Protein AF-A0A3B8QGG7-F1 (afdb_monomer_lite)

Sequence (63 aa):
MTGIVRFGLVALAVLMACPKANAQSSYQTGQNASPAYEGWEENEDGSFNMVFGYMNRNWLEEL

Structure (mmCIF, N/CA/C/O backbone):
data_AF-A0A3B8QGG7-F1
#
_entry.id   AF-A0A3B8QGG7-F1
#
loop_
_atom_site.group_PDB
_atom_site.id
_atom_site.type_symbol
_atom_site.label_atom_id
_atom_site.label_alt_id
_atom_site.label_comp_id
_atom_site.label_asym_id
_atom_site.label_entity_id
_atom_site.label_seq_id
_atom_site.pdbx_PDB_ins_code
_atom_site.Cartn_x
_atom_site.Cartn_y
_atom_site.Cartn_z
_atom_site.occupancy
_atom_site.B_iso_or_equiv
_atom_site.auth_seq_id
_atom_site.auth_comp_id
_atom_site.auth_asym_id
_atom_site.auth_atom_id
_atom_site.pdbx_PDB_model_num
ATOM 1 N N . MET A 1 1 ? -6.115 -15.123 -57.935 1.00 60.25 1 MET A N 1
ATOM 2 C CA . MET A 1 1 ? -4.972 -14.356 -57.377 1.00 60.25 1 MET A CA 1
ATOM 3 C C . MET A 1 1 ? -5.418 -13.054 -56.704 1.00 60.25 1 MET A C 1
ATOM 5 O O . MET A 1 1 ? -4.963 -12.772 -55.607 1.00 60.25 1 MET A O 1
ATOM 9 N N . THR A 1 2 ? -6.368 -12.304 -57.268 1.00 68.88 2 THR A N 1
ATOM 10 C CA . THR A 1 2 ? -6.900 -11.041 -56.706 1.00 68.88 2 THR A CA 1
ATOM 11 C C . THR A 1 2 ? -7.676 -11.172 -55.385 1.00 68.88 2 THR A C 1
ATOM 13 O O . THR A 1 2 ? -7.592 -10.279 -54.548 1.00 68.88 2 THR A O 1
ATOM 16 N N . GLY A 1 3 ? -8.406 -12.271 -55.161 1.00 67.81 3 GLY A N 1
ATOM 17 C CA . GLY A 1 3 ? -9.179 -12.482 -53.924 1.00 67.81 3 GLY A CA 1
ATOM 18 C C . GLY A 1 3 ? -8.315 -12.697 -52.676 1.00 67.81 3 GLY A C 1
ATOM 19 O O . GLY A 1 3 ? -8.580 -12.100 -51.640 1.00 67.81 3 GLY A O 1
ATOM 20 N N . ILE A 1 4 ? -7.238 -13.478 -52.800 1.00 78.44 4 ILE A N 1
ATOM 21 C CA . ILE A 1 4 ? -6.302 -13.782 -51.703 1.00 78.44 4 ILE A CA 1
ATOM 22 C C . ILE A 1 4 ? -5.557 -12.520 -51.255 1.00 78.44 4 ILE A C 1
ATOM 24 O O . ILE A 1 4 ? -5.439 -12.261 -50.063 1.00 78.44 4 ILE A O 1
ATOM 28 N N . VAL A 1 5 ? -5.117 -11.692 -52.209 1.00 80.00 5 VAL A N 1
ATOM 29 C CA . VAL A 1 5 ? -4.428 -10.425 -51.916 1.00 80.00 5 VAL A CA 1
ATOM 30 C C . VAL A 1 5 ? -5.359 -9.441 -51.203 1.00 80.00 5 VAL A C 1
ATOM 32 O O . VAL A 1 5 ? -4.957 -8.810 -50.232 1.00 80.00 5 VAL A O 1
ATOM 35 N N . ARG A 1 6 ? -6.628 -9.347 -51.627 1.00 79.88 6 ARG A N 1
ATOM 36 C CA . ARG A 1 6 ? -7.632 -8.512 -50.948 1.00 79.88 6 ARG A CA 1
ATOM 37 C C . ARG A 1 6 ? -7.926 -8.998 -49.532 1.00 79.88 6 ARG A C 1
ATOM 39 O O . ARG A 1 6 ? -7.989 -8.180 -48.624 1.00 79.88 6 ARG A O 1
ATOM 46 N N . PHE A 1 7 ? -8.052 -10.309 -49.337 1.00 83.88 7 PHE A N 1
ATOM 47 C CA . PHE A 1 7 ? -8.260 -10.884 -48.008 1.00 83.88 7 PHE A CA 1
ATOM 48 C C . PHE A 1 7 ? -7.065 -10.626 -47.082 1.00 83.88 7 PHE A C 1
ATOM 50 O O . PHE A 1 7 ? -7.252 -10.221 -45.939 1.00 83.88 7 PHE A O 1
ATOM 57 N N . GLY A 1 8 ? -5.839 -10.780 -47.596 1.00 87.44 8 GLY A N 1
ATOM 58 C CA . GLY A 1 8 ? -4.614 -10.475 -46.855 1.00 87.44 8 GLY A CA 1
ATOM 59 C C . GLY A 1 8 ? -4.508 -9.002 -46.456 1.00 87.44 8 GLY A C 1
ATOM 60 O O . GLY A 1 8 ? -4.157 -8.699 -45.319 1.00 87.44 8 GLY A O 1
ATOM 61 N N . LEU A 1 9 ? -4.878 -8.081 -47.352 1.00 90.81 9 LEU A N 1
ATOM 62 C CA . LEU A 1 9 ? -4.895 -6.644 -47.058 1.00 90.81 9 LEU A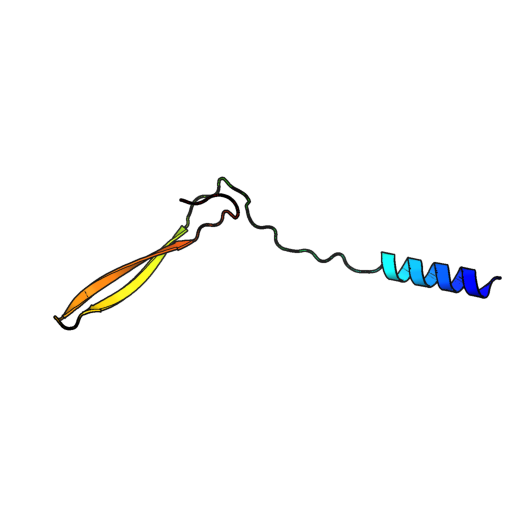 CA 1
ATOM 63 C C . LEU A 1 9 ? -5.937 -6.276 -45.996 1.00 90.81 9 LEU A C 1
ATOM 65 O O . LEU A 1 9 ? -5.644 -5.477 -45.111 1.00 90.81 9 LEU A O 1
ATOM 69 N N . VAL A 1 10 ? -7.130 -6.877 -46.049 1.00 90.69 10 VAL A N 1
ATOM 70 C CA . VAL A 1 10 ? -8.173 -6.657 -45.035 1.00 90.69 10 VAL A CA 1
ATOM 71 C C . VAL A 1 10 ? -7.738 -7.215 -43.679 1.00 90.69 10 VAL A C 1
ATOM 73 O O . VAL A 1 10 ? -7.862 -6.520 -42.675 1.00 90.69 10 VAL A O 1
ATOM 76 N N . ALA A 1 11 ? -7.166 -8.420 -43.636 1.00 87.81 11 ALA A N 1
ATOM 77 C CA . ALA A 1 11 ? -6.659 -9.005 -42.395 1.00 87.81 11 ALA A CA 1
ATOM 78 C C . ALA A 1 11 ? -5.547 -8.146 -41.764 1.00 87.81 11 ALA A C 1
ATOM 80 O O . ALA A 1 11 ? -5.562 -7.897 -40.559 1.00 87.81 11 ALA A O 1
ATOM 81 N N . LEU A 1 12 ? -4.621 -7.629 -42.578 1.00 87.56 12 LEU A N 1
ATOM 82 C CA . LEU A 1 12 ? -3.564 -6.734 -42.111 1.00 87.56 12 LEU A CA 1
ATOM 83 C C . LEU A 1 12 ? -4.125 -5.399 -41.594 1.00 87.56 12 LEU A C 1
ATOM 85 O O . LEU A 1 12 ? -3.680 -4.907 -40.558 1.00 87.56 12 LEU A O 1
ATOM 89 N N . ALA A 1 13 ? -5.125 -4.834 -42.275 1.00 89.44 13 ALA A N 1
ATOM 90 C CA . ALA A 1 13 ? -5.792 -3.613 -41.833 1.00 89.44 13 ALA A CA 1
ATOM 91 C C . ALA A 1 13 ? -6.503 -3.799 -40.481 1.00 89.44 13 ALA A C 1
ATOM 93 O O . ALA A 1 13 ? -6.406 -2.927 -39.621 1.00 89.44 13 ALA A O 1
ATOM 94 N N . VAL A 1 14 ? -7.155 -4.947 -40.259 1.00 87.94 14 VAL A N 1
ATOM 95 C CA . VAL A 1 14 ? -7.807 -5.277 -38.978 1.00 87.94 14 VAL A CA 1
ATOM 96 C C . VAL A 1 14 ? -6.786 -5.401 -37.844 1.00 87.94 14 VAL A C 1
ATOM 98 O O . VAL A 1 14 ? -7.016 -4.872 -36.760 1.00 87.94 14 VAL A O 1
ATOM 101 N N . LEU A 1 15 ? -5.633 -6.032 -38.089 1.00 85.44 15 LEU A N 1
ATOM 102 C CA . LEU A 1 15 ? -4.564 -6.141 -37.089 1.00 85.44 15 LEU A CA 1
ATOM 103 C C . LEU A 1 15 ? -3.980 -4.773 -36.710 1.00 85.44 15 LEU A C 1
ATOM 105 O O . LEU A 1 15 ? -3.710 -4.525 -35.538 1.00 85.44 15 LEU A O 1
ATOM 109 N N . MET A 1 16 ? -3.817 -3.873 -37.684 1.00 84.94 16 MET A N 1
ATOM 110 C CA . MET A 1 16 ? -3.297 -2.523 -37.440 1.00 84.94 16 MET A CA 1
ATOM 111 C C . MET A 1 16 ? -4.318 -1.574 -36.798 1.00 84.94 16 MET A C 1
ATOM 113 O O . MET A 1 16 ? -3.921 -0.617 -36.138 1.00 84.94 16 MET A O 1
ATOM 117 N N . ALA A 1 17 ? -5.617 -1.832 -36.969 1.00 84.94 17 ALA A N 1
ATOM 118 C CA . ALA A 1 17 ? -6.691 -1.055 -36.352 1.00 84.94 17 ALA A CA 1
ATOM 119 C C . ALA A 1 17 ? -6.994 -1.474 -34.901 1.00 84.94 17 ALA A C 1
ATOM 121 O O . ALA A 1 17 ? -7.829 -0.848 -34.247 1.00 84.94 17 ALA A O 1
ATOM 122 N N . CYS A 1 18 ? -6.341 -2.521 -34.386 1.00 79.62 18 CYS A N 1
ATOM 123 C CA . CYS A 1 18 ? -6.573 -2.989 -33.027 1.00 79.62 18 CYS A CA 1
ATOM 124 C C . CYS A 1 18 ? -6.050 -1.955 -32.005 1.00 79.62 18 CYS A C 1
ATOM 126 O O . CYS A 1 18 ? -4.878 -1.563 -32.078 1.00 79.62 18 CYS A O 1
ATOM 128 N N . PRO A 1 19 ? -6.877 -1.487 -31.051 1.00 79.88 19 PRO A N 1
ATOM 129 C CA . PRO A 1 19 ? -6.427 -0.547 -30.034 1.00 79.88 19 PRO A CA 1
ATOM 130 C C . PRO A 1 19 ? -5.357 -1.199 -29.155 1.00 79.88 19 PRO A C 1
ATOM 132 O O . PRO A 1 19 ? -5.504 -2.331 -28.695 1.00 79.88 19 PRO A O 1
ATOM 135 N N . LYS A 1 20 ? -4.267 -0.471 -28.897 1.00 77.50 20 L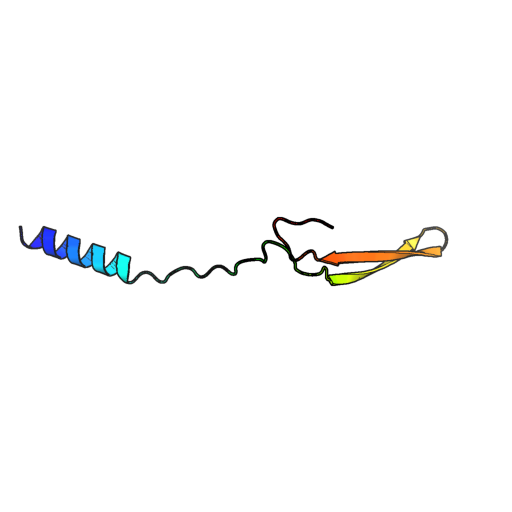YS A N 1
ATOM 136 C CA . LYS A 1 20 ? -3.235 -0.928 -27.961 1.00 77.50 20 LYS A CA 1
ATOM 137 C C . LYS A 1 20 ? -3.826 -0.955 -26.555 1.00 77.50 20 LYS A C 1
ATOM 139 O O . LYS A 1 20 ? -4.320 0.067 -26.081 1.00 77.50 20 LYS A O 1
ATOM 144 N N . ALA A 1 21 ? -3.743 -2.102 -25.886 1.00 78.12 21 ALA A N 1
ATOM 145 C CA . ALA A 1 21 ? -4.053 -2.185 -24.468 1.00 78.12 21 ALA A CA 1
ATOM 146 C C . ALA A 1 21 ? -3.051 -1.318 -23.694 1.00 78.12 21 ALA A C 1
ATOM 148 O O . ALA A 1 21 ? -1.840 -1.514 -23.803 1.00 78.12 21 ALA A O 1
ATOM 149 N N . ASN A 1 22 ? -3.558 -0.340 -22.948 1.00 78.88 22 ASN A N 1
ATOM 150 C CA . ASN A 1 22 ? -2.752 0.487 -22.061 1.00 78.88 22 ASN A CA 1
ATOM 151 C C . ASN A 1 22 ? -2.912 -0.072 -20.647 1.00 78.88 22 ASN A C 1
ATOM 153 O O . ASN A 1 22 ? -3.983 0.045 -20.054 1.00 78.88 22 ASN A O 1
ATOM 157 N N . ALA A 1 23 ? -1.877 -0.741 -20.145 1.00 80.50 23 ALA A N 1
ATOM 158 C CA . ALA A 1 23 ? -1.825 -1.166 -18.754 1.00 80.50 23 ALA A CA 1
ATOM 159 C C . ALA A 1 23 ? -1.197 -0.048 -17.917 1.00 80.50 23 ALA A C 1
ATOM 161 O O . ALA A 1 23 ? -0.255 0.611 -18.358 1.00 80.50 23 ALA A O 1
ATOM 162 N N . GLN A 1 24 ? -1.703 0.160 -16.703 1.00 80.50 24 GLN A N 1
ATOM 163 C CA . GLN A 1 24 ? -1.076 1.088 -15.773 1.00 80.50 24 GLN A CA 1
ATOM 164 C C . GLN A 1 24 ? 0.170 0.421 -15.180 1.00 80.50 24 GLN A C 1
ATOM 166 O O . GLN A 1 24 ? 0.063 -0.551 -14.434 1.00 80.50 24 GLN A O 1
ATOM 171 N N . SER A 1 25 ? 1.353 0.914 -15.543 1.00 83.00 25 SER A N 1
ATOM 172 C CA . SER A 1 25 ? 2.617 0.415 -14.997 1.00 83.00 25 SER A CA 1
ATOM 173 C C . SER A 1 25 ? 2.775 0.826 -13.533 1.00 83.00 25 SER A C 1
ATOM 175 O O . SER A 1 25 ? 2.561 1.990 -13.194 1.00 83.00 25 SER A O 1
ATOM 177 N N . SER A 1 26 ? 3.183 -0.113 -12.676 1.00 88.75 26 SER A N 1
ATOM 178 C CA . SER A 1 26 ? 3.595 0.203 -11.304 1.00 88.75 26 SER A CA 1
ATOM 179 C C . SER A 1 26 ? 5.016 0.770 -11.268 1.00 88.75 26 SER A C 1
ATOM 181 O O . SER A 1 26 ? 5.817 0.546 -12.185 1.00 88.75 26 SER A O 1
ATOM 183 N N . TYR A 1 27 ? 5.353 1.464 -10.183 1.00 93.31 27 TYR A N 1
ATOM 184 C CA . TYR A 1 27 ? 6.725 1.877 -9.918 1.00 93.31 27 TYR A CA 1
ATOM 185 C C . TYR A 1 27 ? 7.593 0.652 -9.627 1.00 93.31 27 TYR A C 1
ATOM 187 O O . TYR A 1 27 ? 7.181 -0.266 -8.919 1.00 93.31 27 TYR A O 1
ATOM 195 N N . GLN A 1 28 ? 8.798 0.623 -10.194 1.00 94.00 28 GLN A N 1
ATOM 196 C CA . GLN A 1 28 ? 9.719 -0.491 -9.973 1.00 94.00 28 GLN A CA 1
ATOM 197 C C . GLN A 1 28 ? 10.389 -0.375 -8.599 1.00 94.00 28 GLN A C 1
ATOM 199 O O . GLN A 1 28 ? 10.345 -1.334 -7.833 1.00 94.00 28 GLN A O 1
ATOM 204 N N . THR A 1 29 ? 10.953 0.797 -8.288 1.00 95.38 29 THR A N 1
ATOM 205 C CA . THR A 1 29 ? 11.724 1.091 -7.067 1.00 95.38 29 THR A CA 1
ATOM 206 C C . THR A 1 29 ? 11.657 2.586 -6.704 1.00 95.38 29 THR A C 1
ATOM 208 O O . THR A 1 29 ? 11.180 3.412 -7.498 1.00 95.38 29 THR A O 1
ATOM 211 N N . GLY A 1 30 ? 12.167 2.950 -5.521 1.00 94.81 30 GLY A N 1
ATOM 212 C CA . GLY A 1 30 ? 12.459 4.334 -5.129 1.00 94.81 30 GLY A CA 1
ATOM 213 C C . GLY A 1 30 ? 11.262 5.220 -4.765 1.00 94.81 30 GLY A C 1
ATOM 214 O O . GLY A 1 30 ? 11.437 6.423 -4.571 1.00 94.81 30 GLY A O 1
ATOM 215 N N . GLN A 1 31 ? 10.046 4.674 -4.683 1.00 95.25 31 GLN A N 1
ATOM 216 C CA . GLN A 1 31 ? 8.905 5.382 -4.096 1.00 95.25 31 GLN A CA 1
ATOM 217 C C . GLN A 1 31 ? 8.874 5.205 -2.577 1.00 95.25 31 GLN A C 1
ATOM 219 O O . GLN A 1 31 ? 9.282 4.175 -2.050 1.00 95.25 31 GLN A O 1
ATOM 224 N N . ASN A 1 32 ? 8.304 6.176 -1.865 1.00 94.75 32 ASN A N 1
ATOM 225 C CA . ASN A 1 32 ? 8.020 6.031 -0.439 1.00 94.75 32 ASN A CA 1
ATOM 226 C C . ASN A 1 32 ? 6.844 5.071 -0.191 1.00 94.75 32 ASN A C 1
ATOM 228 O O . ASN A 1 32 ? 5.933 4.960 -1.021 1.00 94.75 32 ASN A O 1
ATOM 232 N N . ALA A 1 33 ? 6.792 4.472 0.999 1.00 94.12 33 ALA A N 1
ATOM 233 C CA . ALA A 1 33 ? 5.574 3.829 1.485 1.00 94.12 33 ALA A CA 1
ATOM 234 C C . ALA A 1 33 ? 4.546 4.847 1.980 1.00 94.12 33 ALA A C 1
ATOM 236 O O . ALA A 1 33 ? 4.878 5.964 2.389 1.00 94.12 33 ALA A O 1
ATOM 237 N N . SER A 1 34 ? 3.278 4.447 1.928 1.00 95.94 34 SER A N 1
ATOM 238 C CA . SER A 1 34 ? 2.171 5.203 2.506 1.00 95.94 34 SER A CA 1
ATOM 239 C C . SER A 1 34 ? 1.703 4.515 3.785 1.00 95.94 34 SER A C 1
ATOM 241 O O . SER A 1 34 ? 1.233 3.386 3.682 1.00 95.94 34 SER A O 1
ATOM 243 N N . PRO A 1 35 ? 1.791 5.149 4.964 1.00 96.69 35 PRO A N 1
ATOM 244 C CA . PRO A 1 35 ? 1.264 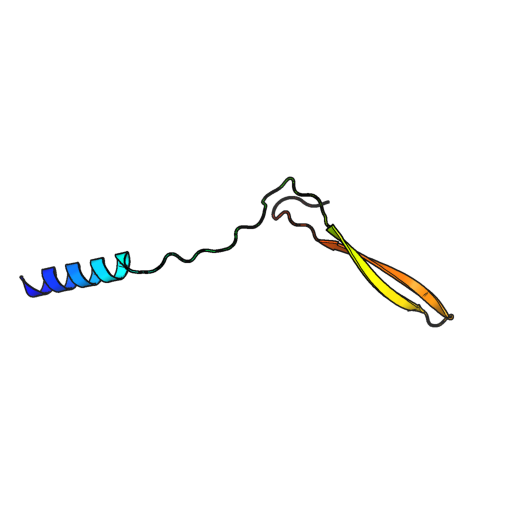4.564 6.191 1.00 96.69 35 PRO A CA 1
ATOM 245 C C . PRO A 1 35 ? -0.269 4.531 6.165 1.00 96.69 35 PRO A C 1
ATOM 247 O O . PRO A 1 35 ? -0.904 5.394 5.551 1.00 96.69 35 PRO A O 1
ATOM 250 N N . ALA A 1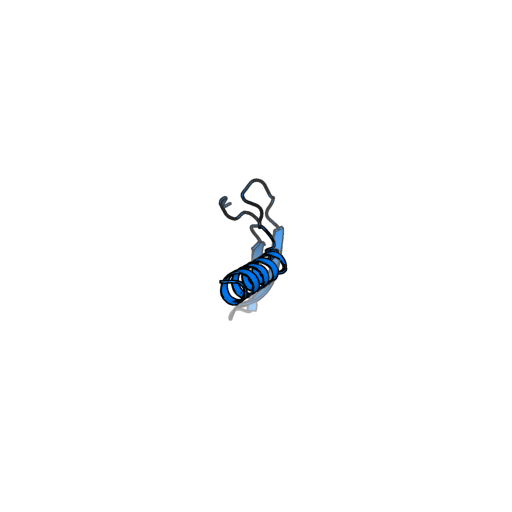 36 ? -0.851 3.557 6.859 1.00 97.56 36 ALA A N 1
ATOM 251 C CA . ALA A 1 36 ? -2.288 3.420 7.046 1.00 97.56 36 ALA A CA 1
ATOM 252 C C . ALA A 1 36 ? -2.603 3.140 8.518 1.00 97.56 36 ALA A C 1
ATOM 254 O O . ALA A 1 36 ? -1.984 2.280 9.141 1.00 97.56 36 ALA A O 1
ATOM 255 N N . TYR A 1 37 ? -3.575 3.869 9.062 1.00 97.50 37 TYR A N 1
ATOM 256 C CA . TYR A 1 37 ? -4.252 3.461 10.286 1.00 97.50 37 TYR A CA 1
ATOM 257 C C . TYR A 1 37 ? -5.459 2.621 9.883 1.00 97.50 37 TYR A C 1
ATOM 259 O O . TYR A 1 37 ? -6.341 3.114 9.178 1.00 97.50 37 TYR A O 1
ATOM 267 N N . GLU A 1 38 ? -5.469 1.357 10.289 1.00 98.06 38 GLU A N 1
ATOM 268 C CA . GLU A 1 38 ? -6.474 0.383 9.850 1.00 98.06 38 GLU A CA 1
ATOM 269 C C . GLU A 1 38 ? -7.599 0.207 10.873 1.00 98.06 38 GLU A C 1
ATOM 271 O O . GLU A 1 38 ? -8.630 -0.388 10.570 1.00 98.06 38 GLU A O 1
ATOM 276 N N . GLY A 1 39 ? -7.443 0.801 12.058 1.00 98.25 39 GLY A N 1
ATOM 277 C CA . GLY A 1 39 ? -8.456 0.818 13.100 1.00 98.25 39 GLY A CA 1
ATOM 278 C C . GLY A 1 39 ? -7.918 0.311 14.426 1.00 98.25 39 GLY A C 1
ATOM 279 O O . GLY A 1 39 ? -6.722 0.386 14.726 1.00 98.25 39 GLY A O 1
ATOM 280 N N . TRP A 1 40 ? -8.834 -0.160 15.255 1.00 98.25 40 TRP A N 1
ATOM 281 C CA . TRP A 1 40 ? -8.526 -0.704 16.561 1.00 98.25 40 TRP A CA 1
ATOM 282 C C . TRP A 1 40 ? -9.395 -1.923 16.839 1.00 98.25 40 TRP A C 1
ATOM 284 O O . TRP A 1 40 ? -10.499 -2.047 16.310 1.00 98.25 40 TRP A O 1
ATOM 294 N N . GLU A 1 41 ? -8.879 -2.805 17.679 1.00 98.19 41 GLU A N 1
ATOM 295 C CA . GLU A 1 41 ? -9.548 -4.028 18.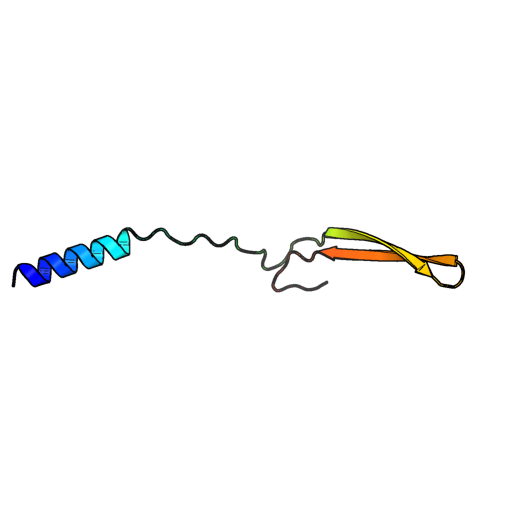110 1.00 98.19 41 GLU A CA 1
ATOM 296 C C . GLU A 1 41 ? -9.659 -4.000 19.633 1.00 98.19 41 GLU A C 1
ATOM 298 O O . GLU A 1 41 ? -8.690 -3.660 20.312 1.00 98.19 41 GLU A O 1
ATOM 303 N N . GLU A 1 42 ? -10.836 -4.320 20.169 1.00 98.06 42 GLU A N 1
ATOM 304 C CA . GLU A 1 42 ? -11.030 -4.499 21.610 1.00 98.06 42 GLU A CA 1
ATOM 305 C C . GLU A 1 42 ? -10.646 -5.923 22.005 1.00 98.06 42 GLU A C 1
ATOM 307 O O . GLU A 1 42 ? -11.075 -6.894 21.379 1.00 98.06 42 GLU A O 1
ATOM 312 N N . ASN A 1 43 ? -9.836 -6.040 23.049 1.00 98.25 43 ASN A N 1
ATOM 313 C CA . ASN A 1 43 ? -9.430 -7.307 23.633 1.00 98.25 43 ASN A CA 1
ATOM 314 C C . ASN A 1 43 ? -10.461 -7.767 24.680 1.00 98.25 43 ASN A C 1
ATOM 316 O O . ASN A 1 43 ? -11.215 -6.966 25.230 1.00 98.25 43 ASN A O 1
ATOM 320 N N . GLU A 1 44 ? -10.459 -9.058 25.024 1.00 98.12 44 GLU A N 1
ATOM 321 C CA . GLU A 1 44 ? -11.381 -9.620 26.031 1.00 98.12 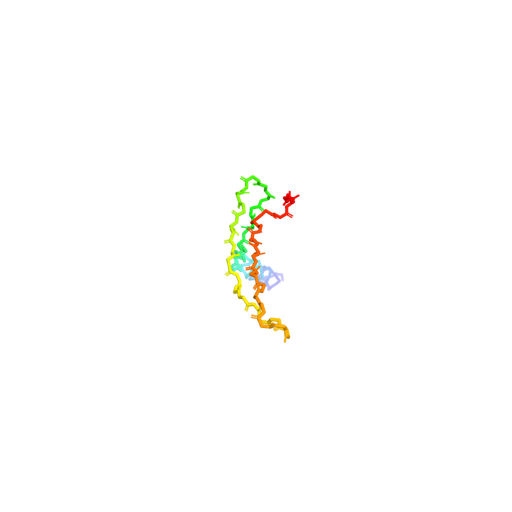44 GLU A CA 1
ATOM 322 C C . GLU A 1 44 ? -11.229 -8.989 27.428 1.00 98.12 44 GLU A C 1
ATOM 324 O O . GLU A 1 44 ? -12.163 -9.011 28.229 1.00 98.12 44 GLU A O 1
ATOM 329 N N . ASP A 1 45 ? -10.062 -8.414 27.724 1.00 98.06 45 ASP A N 1
ATOM 330 C CA . ASP A 1 45 ? -9.769 -7.710 28.974 1.00 98.06 45 ASP A CA 1
ATOM 331 C C . ASP A 1 45 ? -10.165 -6.218 28.958 1.00 98.06 45 ASP A C 1
ATOM 333 O O . ASP A 1 45 ? -9.921 -5.505 29.935 1.00 98.06 45 ASP A O 1
ATOM 337 N N . GLY A 1 46 ? -10.783 -5.745 27.869 1.00 97.56 46 GLY A N 1
ATOM 338 C CA . GLY A 1 46 ? -11.211 -4.358 27.675 1.00 97.56 46 GLY A CA 1
ATOM 339 C C . GLY A 1 46 ? -10.092 -3.392 27.265 1.00 97.56 46 GLY A C 1
ATOM 340 O O . GLY A 1 46 ? -10.318 -2.182 27.213 1.00 97.56 46 GLY A O 1
ATOM 341 N N . SER A 1 47 ? -8.877 -3.883 26.999 1.00 98.12 47 SER A N 1
ATOM 342 C CA . SER A 1 47 ? -7.817 -3.086 26.370 1.00 98.12 47 SER A CA 1
ATOM 343 C C . SER A 1 47 ? -8.000 -2.999 24.849 1.00 98.12 47 SER A C 1
ATOM 345 O O . SER A 1 47 ? -8.815 -3.715 24.273 1.00 98.12 47 SER A O 1
ATOM 347 N N . PHE A 1 48 ? -7.237 -2.126 24.184 1.00 98.06 48 PHE A N 1
ATOM 348 C CA . PHE A 1 48 ? -7.336 -1.928 22.735 1.00 98.06 48 PHE A CA 1
ATOM 349 C C . PHE A 1 48 ? -5.995 -2.136 22.034 1.00 98.06 48 PHE A C 1
ATOM 351 O O . PHE A 1 48 ? -4.981 -1.566 22.444 1.00 98.06 48 PHE A O 1
ATOM 358 N N . ASN A 1 49 ? -6.013 -2.873 20.923 1.00 98.25 49 ASN A N 1
ATOM 359 C CA . ASN A 1 49 ? -4.913 -2.917 19.964 1.00 98.25 49 ASN A CA 1
ATOM 360 C C . ASN A 1 49 ? -5.139 -1.853 18.894 1.00 98.25 49 ASN A C 1
ATOM 362 O O . ASN A 1 49 ? -6.249 -1.694 18.394 1.00 98.25 49 ASN A O 1
ATOM 366 N N . MET A 1 50 ? -4.083 -1.144 18.508 1.00 98.12 50 MET A N 1
ATOM 367 C CA . MET A 1 50 ? -4.119 -0.230 17.369 1.00 98.12 50 MET A CA 1
ATOM 368 C C . MET A 1 50 ? -3.450 -0.880 16.163 1.00 98.12 50 MET A C 1
ATOM 370 O O . MET A 1 50 ? -2.299 -1.307 16.258 1.00 98.12 50 MET A O 1
ATOM 374 N N . VAL A 1 51 ? -4.148 -0.917 15.029 1.00 98.19 51 VAL A N 1
ATOM 375 C CA . VAL A 1 51 ? -3.670 -1.583 13.815 1.00 98.19 51 VAL A CA 1
ATOM 376 C C . VAL A 1 51 ? -3.105 -0.549 12.847 1.00 98.19 51 VAL A C 1
ATOM 378 O O . VAL A 1 51 ? -3.782 0.408 12.456 1.00 98.19 51 VAL A O 1
ATOM 381 N N . PHE A 1 52 ? -1.847 -0.750 12.463 1.00 97.88 52 PHE A N 1
ATOM 382 C CA . PHE A 1 52 ? -1.147 0.075 11.489 1.00 97.88 52 PHE A CA 1
ATOM 383 C C . PHE A 1 52 ? -0.581 -0.798 10.379 1.00 97.88 52 PHE A C 1
ATOM 385 O O . PHE A 1 52 ? 0.086 -1.797 10.644 1.00 97.88 52 PHE A O 1
ATOM 392 N N . GLY A 1 53 ? -0.805 -0.367 9.146 1.00 96.56 53 GLY A N 1
ATOM 393 C CA . GLY A 1 53 ? -0.241 -0.968 7.951 1.00 96.56 53 GLY A CA 1
ATOM 394 C C . GLY A 1 53 ? 0.517 0.054 7.119 1.00 96.56 53 GLY A C 1
ATOM 395 O O . GLY A 1 53 ? 0.687 1.224 7.487 1.00 96.56 53 GLY A O 1
ATOM 396 N N . TYR A 1 54 ? 0.972 -0.390 5.956 1.00 96.50 54 TYR A N 1
ATOM 397 C CA . TYR A 1 54 ? 1.523 0.491 4.943 1.00 96.50 54 TYR A CA 1
ATOM 398 C C . TYR A 1 54 ? 1.299 -0.084 3.547 1.00 96.50 54 TYR A C 1
ATOM 400 O O . TYR A 1 54 ? 1.286 -1.295 3.342 1.00 96.50 54 TYR A O 1
ATOM 408 N N . MET A 1 55 ? 1.163 0.803 2.566 1.00 95.19 55 MET A N 1
ATOM 409 C CA . MET A 1 55 ? 1.171 0.442 1.155 1.00 95.19 55 MET A CA 1
ATOM 410 C C . MET A 1 55 ? 2.567 0.674 0.586 1.00 95.19 55 MET A C 1
ATOM 412 O O . MET A 1 55 ? 3.023 1.822 0.496 1.00 95.19 55 MET A O 1
ATOM 416 N N . ASN A 1 56 ? 3.217 -0.405 0.157 1.00 95.31 56 ASN A N 1
ATOM 417 C CA . ASN A 1 56 ? 4.406 -0.325 -0.677 1.00 95.31 56 ASN A CA 1
ATOM 418 C C . ASN A 1 56 ? 3.989 -0.159 -2.144 1.00 95.31 56 ASN A C 1
ATOM 420 O O . ASN A 1 56 ? 3.237 -0.961 -2.692 1.00 95.31 56 ASN A O 1
ATOM 424 N N . ARG A 1 57 ? 4.456 0.919 -2.777 1.00 93.81 57 ARG A N 1
ATOM 425 C CA . ARG A 1 57 ? 4.162 1.227 -4.185 1.00 93.81 57 ARG A CA 1
ATOM 426 C C . ARG A 1 57 ? 5.164 0.602 -5.153 1.00 93.81 57 ARG A C 1
ATOM 428 O O . ARG A 1 57 ? 4.953 0.674 -6.363 1.00 93.81 57 ARG A O 1
ATOM 435 N N . ASN A 1 58 ? 6.250 0.038 -4.635 1.00 94.44 58 ASN A N 1
ATOM 436 C CA . ASN A 1 58 ? 7.339 -0.509 -5.423 1.00 94.44 58 ASN A CA 1
ATOM 437 C C . ASN A 1 58 ? 7.110 -1.996 -5.694 1.00 94.44 58 ASN A C 1
ATOM 439 O O . ASN A 1 58 ? 6.745 -2.748 -4.798 1.00 94.44 58 ASN A O 1
ATOM 443 N N . TRP A 1 59 ? 7.332 -2.415 -6.939 1.00 93.12 59 TRP A N 1
ATOM 444 C CA . TRP A 1 59 ? 7.177 -3.812 -7.345 1.00 93.12 59 TRP A CA 1
ATOM 445 C C . TRP A 1 59 ? 8.387 -4.686 -6.990 1.00 93.12 59 TRP A C 1
ATOM 447 O O . TRP A 1 59 ? 8.219 -5.861 -6.686 1.00 93.12 59 TRP A O 1
ATOM 457 N N . LEU A 1 60 ? 9.604 -4.134 -7.066 1.00 94.69 60 LEU A N 1
ATOM 458 C CA . LEU A 1 60 ? 10.852 -4.890 -6.881 1.00 94.69 60 LEU A CA 1
ATOM 459 C C . LEU A 1 60 ? 11.557 -4.609 -5.547 1.00 94.69 60 LEU A C 1
ATOM 461 O O . LEU A 1 60 ? 12.518 -5.297 -5.221 1.00 94.69 60 LEU A O 1
ATOM 465 N N . GLU A 1 61 ? 11.135 -3.580 -4.818 1.00 90.62 61 GLU A N 1
ATOM 466 C CA . GLU A 1 61 ? 11.774 -3.114 -3.584 1.00 90.62 61 GLU A CA 1
ATOM 467 C C . GLU A 1 61 ? 10.845 -3.356 -2.394 1.00 90.62 61 GLU A C 1
ATOM 469 O O . GLU A 1 61 ? 9.667 -3.013 -2.469 1.00 90.62 61 GLU A O 1
ATOM 474 N N . GLU A 1 62 ? 11.379 -3.904 -1.303 1.00 85.31 62 GLU A N 1
ATOM 475 C CA . GLU A 1 62 ? 10.692 -4.114 -0.021 1.00 85.31 62 GLU A CA 1
ATOM 476 C C . GLU A 1 62 ? 11.298 -3.208 1.068 1.00 85.31 62 GLU A C 1
ATOM 478 O O . GLU A 1 62 ? 12.441 -2.764 0.931 1.00 85.31 62 GLU A O 1
ATOM 483 N N . LEU A 1 63 ? 10.518 -2.913 2.117 1.00 76.56 63 LEU A N 1
ATOM 484 C CA . LEU A 1 63 ? 10.911 -2.065 3.254 1.00 76.56 63 LEU A CA 1
ATOM 485 C C . LEU A 1 63 ? 11.400 -2.866 4.461 1.00 76.56 63 LEU A C 1
ATOM 487 O O . LEU A 1 63 ? 10.805 -3.932 4.732 1.00 76.56 63 LEU A O 1
#

Secondary structure (DSSP, 8-state):
-HHHHHHHHHHHHHHHTSPPP---PPB-S-PPPEEEEEEEEE-TTS-EEEEEEEE--BSS---

Foldseek 3Di:
DVVVVVVVVVVVVVVVPDDDDDDDDFAADDDDKAKDFPAWDQDPVRDIDTDIDIDDRHDNDDD

pLDDT: mean 89.77, std 8.8, range [60.25, 98.25]

Radius of gyration: 26.88 Å; chains: 1; bounding box: 24×20×86 Å